Protein AF-A0A4Q2XWN4-F1 (afdb_monomer_lite)

Sequence (61 aa):
MSSFLAPNIERKGRIVRGVSALILLGTAGFLFTIHWVPAIVLTLAGLFVLFEALRGWCVLR

Secondary structure (DSSP, 8-state):
---TTS--S-HHHHHHHHHHHHHHHHHHHHHTTT-HHHHHHHHHHHHHHHHHHHHT--S--

pLDDT: mean 81.34, std 13.07, range [43.44, 93.44]

Radius of gyration: 13.34 Å; chains: 1; bounding box: 25×26×38 Å

Foldseek 3Di:
DPPPLPQPADPVRLVVLLVVLVVLLVVLVVCCVPPPVVSVVSPVVSVVSNVCSVSNHDPPD

Structure (mmCIF, N/CA/C/O backbone):
data_AF-A0A4Q2XWN4-F1
#
_entry.id   AF-A0A4Q2XWN4-F1
#
loop_
_atom_site.group_PDB
_atom_site.id
_atom_site.type_symbol
_atom_site.label_atom_id
_atom_site.label_alt_id
_atom_site.label_comp_id
_atom_site.label_asym_id
_atom_site.label_entity_id
_atom_site.label_seq_id
_atom_site.pdbx_PDB_ins_code
_atom_site.Cartn_x
_atom_site.Cartn_y
_atom_site.Cartn_z
_atom_site.occ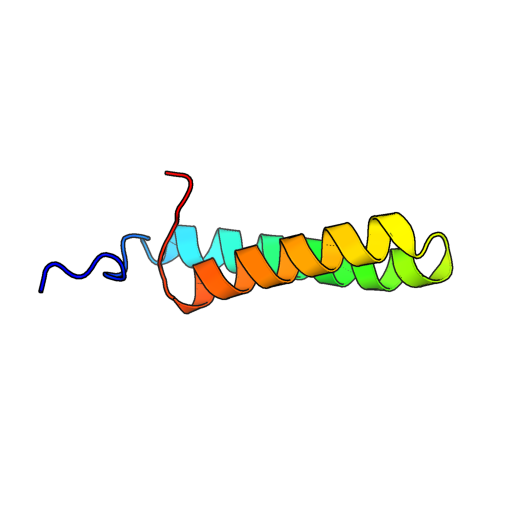upancy
_atom_site.B_iso_or_equiv
_atom_site.auth_seq_id
_atom_site.auth_comp_id
_atom_site.auth_asym_id
_atom_site.auth_atom_id
_atom_site.pdbx_PDB_model_num
ATOM 1 N N . MET A 1 1 ? -8.083 18.789 22.728 1.00 43.44 1 MET A N 1
ATOM 2 C CA . MET A 1 1 ? -7.443 18.427 21.446 1.00 43.44 1 MET A CA 1
ATOM 3 C C . MET A 1 1 ? -8.406 17.513 20.705 1.00 43.44 1 MET A C 1
ATOM 5 O O . MET A 1 1 ? -8.476 16.336 21.035 1.00 43.44 1 MET A O 1
ATOM 9 N N . SER A 1 2 ? -9.236 18.056 19.806 1.00 45.31 2 SER A N 1
ATOM 10 C CA . SER A 1 2 ? -10.134 17.225 18.992 1.00 45.31 2 SER A CA 1
ATOM 11 C C . SER A 1 2 ? -9.286 16.301 18.133 1.00 45.31 2 SER A C 1
ATOM 13 O O . SER A 1 2 ? -8.455 16.756 17.348 1.00 45.31 2 SER A O 1
ATOM 15 N N . SER A 1 3 ? -9.437 15.000 18.356 1.00 54.44 3 SER A N 1
ATOM 16 C CA . SER A 1 3 ? -8.635 13.981 17.698 1.00 54.44 3 SER A CA 1
ATOM 17 C C . SER A 1 3 ? -9.104 13.839 16.252 1.00 54.44 3 SER A C 1
ATOM 19 O O . SER A 1 3 ? -9.977 13.034 15.946 1.00 54.44 3 SER A O 1
ATOM 21 N N . PHE A 1 4 ? -8.505 14.613 15.345 1.00 56.09 4 PHE A N 1
ATOM 22 C CA . PHE A 1 4 ? -8.637 14.417 13.893 1.00 56.09 4 PHE A CA 1
ATOM 23 C C . PHE A 1 4 ? -8.182 13.012 13.440 1.00 56.09 4 PHE A C 1
ATOM 25 O O . PHE A 1 4 ? -8.414 12.625 12.303 1.00 56.09 4 PHE A O 1
ATOM 32 N N . LEU A 1 5 ? -7.558 12.244 14.341 1.00 58.31 5 LEU A N 1
ATOM 33 C CA . LEU A 1 5 ? -7.077 10.875 14.160 1.00 58.31 5 LEU A CA 1
ATOM 34 C C . LEU A 1 5 ? -7.907 9.846 14.951 1.00 58.31 5 LEU A C 1
ATOM 36 O O . LEU A 1 5 ? -7.448 8.723 15.158 1.00 58.31 5 LEU A O 1
ATOM 40 N N . ALA A 1 6 ? -9.096 10.212 15.441 1.00 59.81 6 ALA A N 1
ATOM 41 C CA . ALA A 1 6 ? -9.992 9.250 16.067 1.00 59.81 6 ALA A CA 1
ATOM 42 C C . ALA A 1 6 ? -10.422 8.189 15.034 1.00 59.81 6 ALA A C 1
ATOM 44 O O . ALA A 1 6 ? -10.777 8.546 13.905 1.00 59.81 6 ALA A O 1
ATOM 45 N N . PRO A 1 7 ? -10.388 6.890 15.385 1.00 63.31 7 PRO A N 1
ATOM 46 C CA . PRO A 1 7 ? -10.811 5.837 14.477 1.00 63.31 7 PRO A CA 1
ATOM 47 C C . PRO A 1 7 ? -12.288 6.031 14.114 1.00 63.31 7 PRO A C 1
ATOM 49 O O . PRO A 1 7 ? -13.164 5.932 14.967 1.00 63.31 7 PRO A O 1
ATOM 52 N N . ASN A 1 8 ? -12.544 6.324 12.839 1.00 68.94 8 ASN A N 1
ATOM 53 C CA . ASN A 1 8 ? -13.869 6.626 12.283 1.00 68.94 8 ASN A CA 1
ATOM 54 C C . ASN A 1 8 ? -14.407 5.471 11.415 1.00 68.94 8 ASN A C 1
ATOM 56 O O . ASN A 1 8 ? -15.447 5.592 10.774 1.00 68.94 8 ASN A O 1
ATOM 60 N N . ILE A 1 9 ? -13.673 4.355 11.342 1.00 70.38 9 ILE A N 1
ATOM 61 C CA . ILE A 1 9 ? -14.017 3.211 10.496 1.00 70.38 9 ILE A CA 1
ATOM 62 C C . ILE A 1 9 ? -14.408 1.998 11.346 1.00 70.38 9 ILE A C 1
ATOM 64 O O . ILE A 1 9 ? -13.619 1.494 12.149 1.00 70.38 9 ILE A O 1
ATOM 68 N N . GLU A 1 10 ? -15.602 1.477 11.068 1.00 76.75 10 GLU A N 1
ATOM 69 C CA . GLU A 1 10 ? -16.107 0.179 11.521 1.00 76.75 10 GLU A CA 1
ATOM 70 C C . GLU A 1 10 ? -15.137 -0.969 11.182 1.00 76.75 10 GLU A C 1
ATOM 72 O O . GLU A 1 10 ? -14.479 -0.976 10.139 1.00 76.75 10 GLU A O 1
ATOM 77 N N . ARG A 1 11 ? -15.095 -2.024 12.005 1.00 77.12 11 ARG A N 1
ATOM 78 C CA . ARG A 1 11 ? -14.186 -3.175 11.805 1.00 77.12 11 ARG A CA 1
ATOM 79 C C . ARG A 1 11 ? -14.262 -3.764 10.384 1.00 77.12 11 ARG A C 1
ATOM 81 O O . ARG A 1 11 ? -13.238 -4.157 9.833 1.00 77.12 11 ARG A O 1
ATOM 88 N N . LYS A 1 12 ? -15.452 -3.758 9.770 1.00 79.75 12 LYS A N 1
ATOM 89 C CA . LYS A 1 12 ? -15.682 -4.196 8.381 1.00 79.75 12 LYS A CA 1
ATOM 90 C C . LYS A 1 12 ? -15.002 -3.291 7.348 1.00 79.75 12 LYS A C 1
ATOM 92 O O . LYS A 1 12 ? -14.318 -3.797 6.464 1.00 79.75 12 LYS A O 1
ATOM 97 N N . GLY A 1 13 ? -15.126 -1.968 7.482 1.00 79.62 13 GLY A N 1
ATOM 98 C CA . GLY A 1 13 ? -14.483 -1.011 6.573 1.00 79.62 13 GLY A CA 1
ATOM 99 C C . GLY A 1 13 ? -12.956 -1.083 6.637 1.00 79.62 13 GLY A C 1
ATOM 100 O O . GLY A 1 13 ? -12.280 -0.950 5.619 1.00 79.62 13 GLY A O 1
ATOM 101 N N . ARG A 1 14 ? -12.408 -1.398 7.818 1.00 82.00 14 ARG A N 1
ATOM 102 C CA . ARG A 1 14 ? -10.973 -1.643 7.998 1.00 82.00 14 ARG A CA 1
ATOM 103 C C . ARG A 1 14 ? -10.493 -2.867 7.219 1.00 82.00 14 ARG A C 1
ATOM 105 O O . ARG A 1 14 ? -9.451 -2.805 6.577 1.00 82.00 14 ARG A O 1
ATOM 112 N N . ILE A 1 15 ? -11.254 -3.962 7.265 1.00 83.44 15 ILE A N 1
ATOM 113 C CA . ILE A 1 15 ? -10.915 -5.209 6.565 1.00 83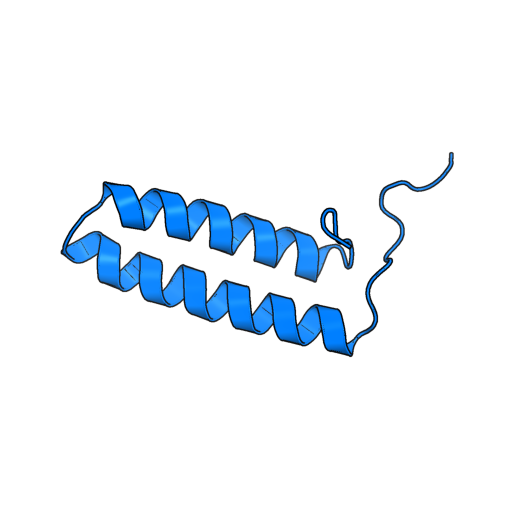.44 15 ILE A CA 1
ATOM 114 C C . ILE A 1 15 ? -10.946 -4.995 5.052 1.00 83.44 15 ILE A C 1
ATOM 116 O O . ILE A 1 15 ? -9.984 -5.354 4.383 1.00 83.44 15 ILE A O 1
ATOM 120 N N . VAL A 1 16 ? -11.993 -4.356 4.518 1.00 86.81 16 VAL A N 1
ATOM 121 C CA . VAL A 1 16 ? -12.098 -4.082 3.072 1.00 86.81 16 VAL A CA 1
ATOM 122 C C . VAL A 1 16 ? -10.905 -3.261 2.576 1.00 86.81 16 VAL A C 1
ATOM 124 O O . VAL A 1 16 ? -10.332 -3.588 1.540 1.00 86.81 16 VAL A O 1
ATOM 127 N N . ARG A 1 17 ? -10.476 -2.249 3.342 1.00 86.06 17 ARG A N 1
ATOM 128 C CA . ARG A 1 17 ? -9.289 -1.444 3.012 1.00 86.06 17 ARG A CA 1
ATOM 129 C C . ARG A 1 17 ? -7.978 -2.211 3.144 1.00 86.06 17 ARG A C 1
ATOM 131 O O . ARG A 1 17 ? -7.092 -2.056 2.315 1.00 86.06 17 ARG A O 1
ATOM 138 N N . GLY A 1 18 ? -7.851 -3.065 4.157 1.00 86.25 18 GLY A N 1
ATOM 139 C CA . GLY A 1 18 ? -6.696 -3.955 4.277 1.00 86.25 18 GLY A CA 1
ATOM 140 C C . GLY A 1 18 ? -6.578 -4.895 3.073 1.00 86.25 18 GLY A C 1
ATOM 141 O O . GLY A 1 18 ? -5.497 -5.049 2.514 1.00 86.25 18 GLY A O 1
ATOM 142 N N . VAL A 1 19 ? -7.701 -5.465 2.623 1.00 90.44 19 VAL A N 1
ATOM 143 C CA . VAL A 1 19 ? -7.750 -6.333 1.438 1.00 90.44 19 VAL A CA 1
ATOM 144 C C . VAL A 1 19 ? -7.422 -5.553 0.163 1.00 90.44 19 VAL A C 1
ATOM 146 O O . VAL A 1 19 ? -6.617 -6.023 -0.638 1.00 90.44 19 VAL A O 1
ATOM 149 N N . SER A 1 20 ? -7.973 -4.349 -0.026 1.00 89.38 20 SER A N 1
ATOM 150 C CA . SER A 1 20 ? -7.657 -3.540 -1.209 1.00 89.38 20 SER A CA 1
ATOM 151 C C . SER A 1 20 ? -6.192 -3.098 -1.243 1.00 89.38 20 SER A C 1
ATOM 153 O O . SER A 1 20 ? -5.580 -3.126 -2.309 1.00 89.38 20 SER A O 1
ATOM 155 N N . ALA A 1 21 ? -5.594 -2.776 -0.093 1.00 91.31 21 ALA A N 1
ATOM 156 C CA . ALA A 1 21 ? -4.168 -2.485 0.004 1.00 91.31 21 ALA A CA 1
ATOM 157 C C . ALA A 1 21 ? -3.299 -3.686 -0.402 1.00 91.31 21 ALA A C 1
ATOM 159 O O . ALA A 1 21 ? -2.339 -3.516 -1.151 1.00 91.31 21 ALA A O 1
ATOM 160 N N . LEU A 1 22 ? -3.651 -4.903 0.031 1.00 91.75 22 LEU A N 1
ATOM 161 C CA . LEU A 1 22 ? -2.940 -6.121 -0.375 1.00 91.75 22 LEU A 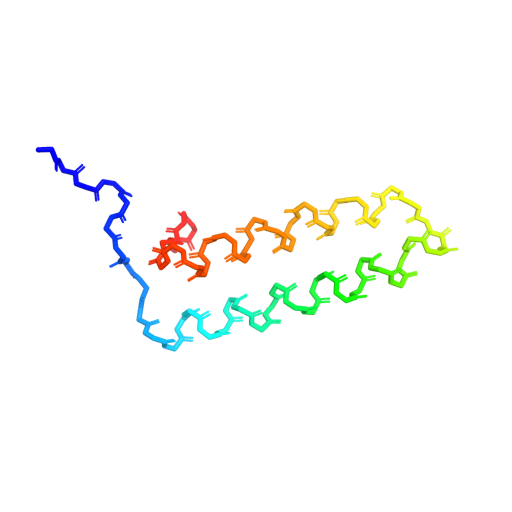CA 1
ATOM 162 C C . LEU A 1 22 ? -3.020 -6.354 -1.888 1.00 91.75 22 LEU A C 1
ATOM 164 O O . LEU A 1 22 ? -2.008 -6.678 -2.506 1.00 91.75 22 LEU A O 1
AT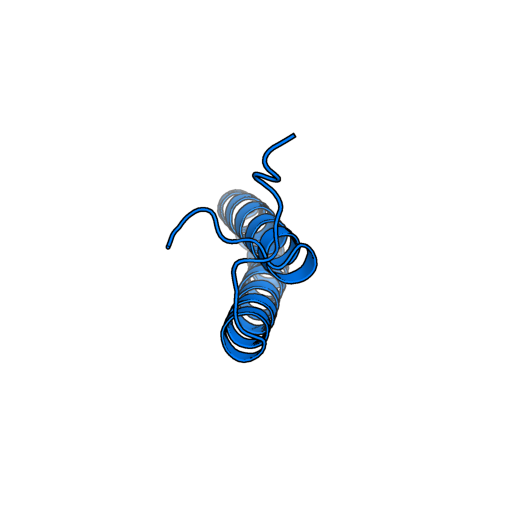OM 168 N N . ILE A 1 23 ? -4.192 -6.143 -2.493 1.00 93.38 23 ILE A N 1
ATOM 169 C CA . ILE A 1 23 ? -4.375 -6.271 -3.947 1.00 93.38 23 ILE A CA 1
ATOM 170 C C . ILE A 1 23 ? -3.527 -5.232 -4.690 1.00 93.38 23 ILE A C 1
ATOM 172 O O . ILE A 1 23 ? -2.834 -5.582 -5.647 1.00 93.38 23 ILE A O 1
ATOM 176 N N . LEU A 1 24 ? -3.539 -3.973 -4.239 1.00 91.25 24 LEU A N 1
ATOM 177 C CA . LEU A 1 24 ? -2.760 -2.889 -4.843 1.00 91.25 24 LEU A CA 1
ATOM 178 C C . LEU A 1 24 ? -1.255 -3.160 -4.769 1.00 91.25 24 LEU A C 1
ATOM 180 O O . LEU A 1 24 ? -0.572 -3.064 -5.786 1.00 91.25 24 LEU A O 1
ATOM 184 N N . LEU A 1 25 ? -0.747 -3.548 -3.597 1.00 91.38 25 LEU A N 1
ATOM 185 C CA . LEU A 1 25 ? 0.674 -3.844 -3.400 1.00 91.38 25 LEU A CA 1
ATOM 186 C C . LEU A 1 25 ? 1.114 -5.103 -4.159 1.00 91.38 25 LEU A C 1
ATOM 188 O O . LEU A 1 25 ? 2.175 -5.100 -4.780 1.00 91.38 25 LEU A O 1
ATOM 192 N N . GLY A 1 26 ? 0.291 -6.156 -4.170 1.00 91.31 26 GLY A N 1
ATOM 193 C CA . GLY A 1 26 ? 0.570 -7.368 -4.944 1.00 91.31 26 GLY A CA 1
ATOM 194 C C . GLY A 1 26 ? 0.625 -7.090 -6.447 1.00 91.31 26 GLY A C 1
ATOM 195 O O . GLY A 1 26 ? 1.562 -7.508 -7.128 1.00 91.31 26 GLY A O 1
ATOM 196 N N . THR A 1 27 ? -0.330 -6.306 -6.955 1.00 91.38 27 THR A N 1
ATOM 197 C CA . THR A 1 27 ? -0.357 -5.892 -8.366 1.00 91.38 27 THR A CA 1
ATOM 198 C C . THR A 1 27 ? 0.832 -4.993 -8.703 1.00 91.38 27 THR A C 1
ATOM 200 O O . THR A 1 27 ? 1.439 -5.156 -9.759 1.00 91.38 27 THR A O 1
ATOM 203 N N . ALA A 1 28 ? 1.216 -4.086 -7.799 1.00 90.94 28 ALA A N 1
ATOM 204 C CA . ALA A 1 28 ? 2.381 -3.225 -7.977 1.00 90.94 28 ALA A CA 1
ATOM 205 C C . ALA A 1 28 ? 3.687 -4.024 -8.097 1.00 90.94 28 ALA A C 1
ATOM 207 O O . ALA A 1 28 ? 4.500 -3.721 -8.967 1.00 90.94 28 ALA A O 1
ATOM 208 N N . GLY A 1 29 ? 3.866 -5.067 -7.278 1.00 88.12 29 GLY A N 1
ATOM 209 C CA . GLY A 1 29 ? 5.037 -5.945 -7.343 1.00 88.12 29 GLY A CA 1
ATOM 210 C C . GLY A 1 29 ? 5.173 -6.646 -8.695 1.00 88.12 29 GLY A C 1
ATOM 211 O O . GLY A 1 29 ? 6.260 -6.674 -9.269 1.00 88.12 29 GLY A O 1
ATOM 212 N N . PHE A 1 30 ? 4.061 -7.137 -9.250 1.00 90.44 30 PHE A N 1
ATOM 213 C CA . PHE A 1 30 ? 4.049 -7.708 -10.598 1.00 90.44 30 PHE A CA 1
ATOM 214 C C . PHE A 1 30 ? 4.352 -6.647 -11.665 1.00 90.44 30 PHE A C 1
ATOM 216 O O . PHE A 1 30 ? 5.214 -6.853 -12.520 1.00 90.44 30 PHE A O 1
ATOM 223 N N . LEU A 1 31 ? 3.711 -5.476 -11.585 1.00 91.69 31 LEU A N 1
ATOM 224 C CA . LEU A 1 31 ? 3.916 -4.384 -12.539 1.00 91.69 31 LEU A CA 1
ATOM 225 C C . LEU A 1 31 ? 5.344 -3.837 -12.537 1.00 91.69 31 LEU A C 1
ATOM 227 O O . LEU A 1 31 ? 5.796 -3.366 -13.577 1.00 91.69 31 LEU A O 1
ATOM 231 N N . PHE A 1 32 ? 6.070 -3.938 -11.422 1.00 89.12 32 PHE A N 1
ATOM 232 C CA . PHE A 1 32 ? 7.464 -3.502 -11.333 1.00 89.12 32 PHE A CA 1
ATOM 233 C C . PHE A 1 32 ? 8.369 -4.220 -12.348 1.00 89.12 32 PHE A C 1
ATOM 235 O O . PHE A 1 32 ? 9.366 -3.656 -12.790 1.00 89.12 32 PHE A O 1
ATOM 242 N N . THR A 1 33 ? 7.988 -5.433 -12.766 1.00 89.69 33 THR A N 1
ATOM 243 C CA . THR A 1 33 ? 8.718 -6.224 -13.771 1.00 89.69 33 THR A CA 1
ATOM 244 C C . THR A 1 33 ? 8.455 -5.789 -15.217 1.00 89.69 33 THR A C 1
ATOM 246 O O . THR A 1 33 ? 9.254 -6.100 -16.094 1.00 89.69 33 THR A O 1
ATOM 249 N N . ILE A 1 34 ? 7.362 -5.058 -15.470 1.00 90.44 34 ILE A N 1
ATOM 250 C CA . ILE A 1 34 ? 6.923 -4.659 -16.817 1.00 90.44 34 ILE A CA 1
ATOM 251 C C . ILE A 1 34 ? 7.098 -3.147 -17.009 1.00 90.44 34 ILE A C 1
ATOM 253 O O . ILE A 1 34 ? 7.745 -2.696 -17.952 1.00 90.44 34 ILE A O 1
ATOM 257 N N . HIS A 1 35 ? 6.538 -2.350 -16.096 1.00 89.94 35 HIS A N 1
ATOM 258 C CA . HIS A 1 35 ? 6.554 -0.892 -16.135 1.00 89.94 35 HIS A CA 1
ATOM 259 C C . HIS A 1 35 ? 6.693 -0.312 -14.720 1.00 89.94 35 HIS A C 1
ATOM 261 O O . HIS A 1 35 ? 5.756 -0.314 -13.921 1.00 89.94 35 HIS A O 1
ATOM 267 N N . TRP A 1 36 ? 7.860 0.266 -14.433 1.00 89.25 36 TRP A N 1
ATOM 268 C CA . TRP A 1 36 ? 8.206 0.793 -13.109 1.00 89.25 36 TRP A CA 1
ATOM 269 C C . TRP A 1 36 ? 7.366 2.012 -12.684 1.00 89.25 36 TRP A C 1
ATOM 271 O O . TRP A 1 36 ? 7.048 2.159 -11.507 1.00 89.25 36 TRP A O 1
ATOM 281 N N . VAL A 1 37 ? 6.949 2.865 -13.625 1.00 91.94 37 VAL A N 1
ATOM 282 C CA . VAL A 1 37 ? 6.158 4.077 -13.329 1.00 91.94 37 VAL A CA 1
ATOM 283 C C . VAL A 1 37 ? 4.797 3.752 -12.686 1.00 91.94 37 VAL A C 1
ATOM 285 O O . VAL A 1 37 ? 4.555 4.201 -11.563 1.00 91.94 37 VAL A O 1
ATOM 288 N N . PRO A 1 38 ? 3.902 2.960 -13.316 1.00 88.62 38 PRO A N 1
ATOM 289 C CA . PRO A 1 38 ? 2.623 2.609 -12.698 1.00 88.62 38 PRO A CA 1
ATOM 290 C C . PRO A 1 38 ? 2.798 1.732 -11.451 1.00 88.62 38 PRO A C 1
ATOM 292 O O . PRO A 1 38 ? 1.979 1.811 -10.536 1.00 88.62 38 PRO A O 1
ATOM 295 N N . ALA A 1 39 ? 3.884 0.955 -11.365 1.00 90.38 39 ALA A N 1
ATOM 296 C CA . ALA A 1 39 ? 4.212 0.187 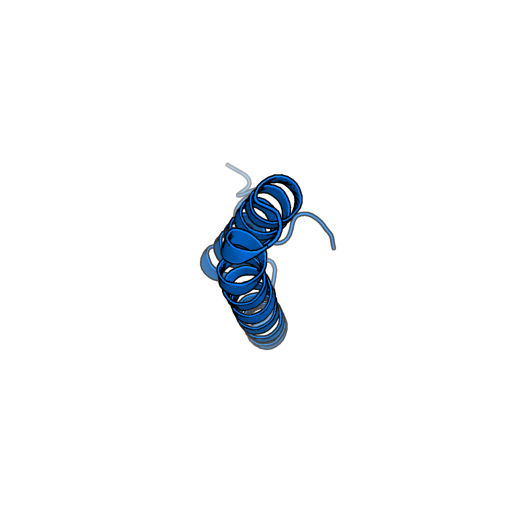-10.169 1.00 90.38 39 ALA A CA 1
ATOM 297 C C . ALA A 1 39 ? 4.461 1.092 -8.950 1.00 90.38 39 ALA A C 1
ATOM 299 O O . ALA A 1 39 ? 3.927 0.829 -7.872 1.00 90.38 39 ALA A O 1
ATOM 300 N N . ILE A 1 40 ? 5.213 2.188 -9.109 1.00 92.19 40 ILE A N 1
ATOM 301 C CA . ILE A 1 40 ? 5.454 3.152 -8.023 1.00 92.19 40 ILE A CA 1
ATOM 302 C C . ILE A 1 40 ? 4.143 3.804 -7.579 1.00 92.19 40 ILE A C 1
ATOM 304 O O . ILE A 1 40 ? 3.870 3.869 -6.382 1.00 92.19 40 ILE A O 1
ATOM 308 N N . VAL A 1 41 ? 3.302 4.236 -8.524 1.00 93.25 41 VAL A N 1
ATOM 309 C CA . VAL A 1 41 ? 2.010 4.868 -8.207 1.00 93.25 41 VAL A CA 1
ATOM 310 C C . VAL A 1 41 ? 1.108 3.913 -7.421 1.00 93.25 41 VAL A C 1
ATOM 312 O O . VAL A 1 41 ? 0.575 4.291 -6.378 1.00 93.25 41 VAL A O 1
ATOM 315 N N . LEU A 1 42 ? 0.981 2.661 -7.870 1.00 91.62 42 LEU A N 1
ATOM 316 C CA . LEU A 1 42 ? 0.197 1.638 -7.172 1.00 91.62 42 LEU A CA 1
ATOM 317 C C . LEU A 1 42 ? 0.781 1.290 -5.802 1.00 91.62 42 LEU A C 1
ATOM 319 O O . LEU A 1 42 ? 0.024 1.066 -4.860 1.00 91.62 42 LEU A O 1
ATOM 323 N N . THR A 1 43 ? 2.108 1.287 -5.669 1.00 92.19 43 THR A N 1
ATOM 324 C CA . THR A 1 43 ? 2.776 1.055 -4.383 1.00 92.19 43 THR A CA 1
ATOM 325 C C . THR A 1 43 ? 2.437 2.161 -3.389 1.00 92.19 43 THR A C 1
ATOM 327 O O . THR A 1 43 ? 2.027 1.873 -2.267 1.00 92.19 43 THR A O 1
ATOM 330 N N . LEU A 1 44 ? 2.546 3.427 -3.803 1.00 93.44 44 LEU A N 1
ATOM 331 C CA . LEU A 1 44 ? 2.203 4.573 -2.957 1.00 93.44 44 LEU A CA 1
ATOM 332 C C . LEU A 1 44 ? 0.717 4.566 -2.578 1.00 93.44 44 LEU A C 1
ATOM 334 O O . LEU A 1 44 ? 0.385 4.768 -1.411 1.00 93.44 44 LEU A O 1
ATOM 338 N N . ALA A 1 45 ? -0.170 4.264 -3.530 1.00 91.50 45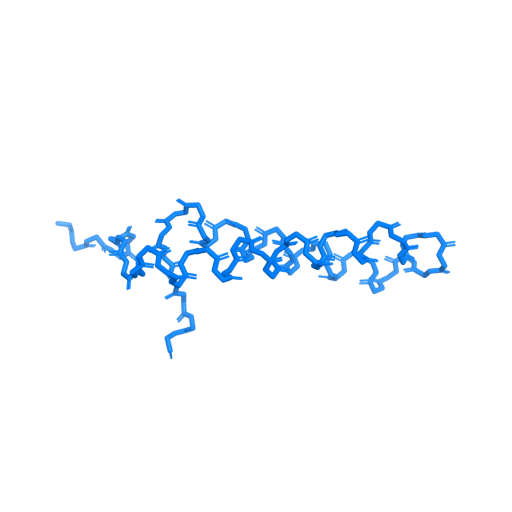 ALA A N 1
ATOM 339 C CA . ALA A 1 45 ? -1.602 4.136 -3.272 1.00 91.50 45 ALA A CA 1
ATOM 340 C C . ALA A 1 45 ? -1.911 2.987 -2.295 1.00 91.50 45 ALA A C 1
ATOM 342 O O . ALA A 1 45 ? -2.665 3.168 -1.339 1.00 91.50 45 ALA A O 1
ATOM 343 N N . GLY A 1 46 ? -1.296 1.818 -2.487 1.00 90.88 46 GLY A N 1
ATOM 344 C CA . GLY A 1 46 ? -1.457 0.658 -1.612 1.00 90.88 46 GLY A CA 1
ATOM 345 C C . GLY A 1 46 ? -0.960 0.920 -0.191 1.00 90.88 46 GLY A C 1
ATOM 346 O O . GLY A 1 46 ? -1.664 0.613 0.770 1.00 90.88 46 GLY A O 1
ATOM 347 N N . LEU A 1 47 ? 0.209 1.554 -0.042 1.00 91.00 47 LEU A N 1
ATOM 348 C CA . LEU A 1 47 ? 0.750 1.960 1.259 1.00 91.00 47 LEU A CA 1
ATOM 349 C C . LEU A 1 47 ? -0.148 2.980 1.960 1.00 91.00 47 LEU A C 1
ATOM 351 O O . LEU A 1 47 ? -0.371 2.869 3.165 1.00 91.00 47 LEU A O 1
ATOM 355 N N . PHE A 1 48 ? -0.693 3.945 1.218 1.00 89.38 48 PHE A N 1
ATOM 356 C CA . PHE A 1 48 ? -1.604 4.942 1.770 1.00 89.38 48 PHE A CA 1
ATOM 357 C C . PHE A 1 48 ? -2.885 4.295 2.314 1.00 89.38 48 PHE A C 1
ATOM 359 O O . PHE A 1 48 ? -3.255 4.523 3.465 1.00 89.38 48 PHE A O 1
ATOM 366 N N . VAL A 1 49 ? -3.517 3.412 1.536 1.00 87.19 49 VAL A N 1
ATOM 367 C CA . VAL A 1 49 ? -4.728 2.695 1.966 1.00 87.19 49 VAL A CA 1
ATOM 368 C C . VAL A 1 49 ? -4.435 1.753 3.141 1.00 87.19 49 VAL A C 1
ATOM 370 O O . VAL A 1 49 ? -5.250 1.640 4.061 1.00 87.19 49 VAL A O 1
ATOM 373 N N . LEU A 1 50 ? -3.260 1.114 3.162 1.00 87.62 50 LEU A N 1
ATOM 374 C CA . LEU A 1 50 ? -2.823 0.292 4.291 1.00 87.62 50 LEU A CA 1
ATOM 375 C C . LEU A 1 50 ? -2.657 1.132 5.561 1.00 87.62 50 LEU A C 1
ATOM 377 O O . LEU A 1 50 ? -3.116 0.733 6.631 1.00 87.62 50 LEU A O 1
ATOM 381 N N . PHE A 1 51 ? -2.040 2.309 5.447 1.00 85.56 51 PHE A N 1
ATOM 382 C CA . PHE A 1 51 ? -1.878 3.243 6.556 1.00 85.56 51 PHE A CA 1
ATOM 383 C C . PHE A 1 51 ? -3.233 3.705 7.106 1.00 85.56 51 PHE A C 1
ATOM 385 O O . PHE A 1 51 ? -3.449 3.660 8.320 1.00 85.56 51 PHE A O 1
ATOM 392 N N . GLU A 1 52 ? -4.176 4.063 6.232 1.00 83.38 52 GLU A N 1
ATOM 393 C CA . GLU A 1 52 ? -5.554 4.392 6.614 1.00 83.38 52 GLU A CA 1
ATOM 394 C C . GLU A 1 52 ? -6.239 3.227 7.357 1.00 83.38 52 GLU A C 1
ATOM 396 O O . GLU A 1 52 ? -6.840 3.417 8.421 1.00 83.38 52 GLU A O 1
ATOM 401 N N . ALA A 1 53 ? -6.090 1.994 6.861 1.00 82.88 53 ALA A N 1
ATOM 402 C CA . ALA A 1 53 ? -6.635 0.802 7.509 1.00 82.88 53 ALA A CA 1
ATOM 403 C C . ALA A 1 53 ? -6.017 0.554 8.900 1.00 82.88 53 ALA A C 1
ATOM 405 O O . ALA A 1 53 ? -6.735 0.281 9.866 1.00 82.88 53 ALA A O 1
ATOM 406 N N . LEU A 1 54 ? -4.696 0.688 9.046 1.00 79.56 54 LEU A N 1
ATOM 407 C CA . LEU A 1 54 ? -4.007 0.488 10.325 1.00 79.56 54 LEU A CA 1
ATOM 408 C C . LEU A 1 54 ? -4.404 1.547 11.358 1.00 79.56 54 LEU A C 1
ATOM 410 O O . LEU A 1 54 ? -4.703 1.214 12.508 1.00 79.56 54 LEU A O 1
ATOM 414 N N . ARG A 1 55 ? -4.480 2.813 10.938 1.00 78.12 55 ARG A N 1
ATOM 415 C CA . ARG A 1 55 ? -4.902 3.930 11.795 1.00 78.12 55 ARG A CA 1
ATOM 416 C C . ARG A 1 55 ? -6.399 3.903 12.109 1.00 78.12 55 ARG A C 1
ATOM 418 O O . ARG A 1 55 ? -6.827 4.563 13.050 1.00 78.12 55 ARG A O 1
ATOM 425 N N . GLY A 1 56 ? -7.192 3.118 11.373 1.00 69.81 56 GLY A N 1
ATOM 426 C CA . GLY A 1 56 ? -8.649 3.080 11.515 1.00 69.81 56 GLY A CA 1
ATOM 427 C C . GLY A 1 56 ? -9.314 4.390 11.099 1.00 69.81 56 GLY A C 1
ATOM 428 O O . GLY A 1 56 ? -10.424 4.680 11.542 1.00 69.81 56 GLY A O 1
ATOM 429 N N . TRP A 1 57 ? -8.623 5.183 10.282 1.00 71.31 57 TRP A N 1
ATOM 430 C CA . TRP A 1 57 ? -9.023 6.517 9.865 1.00 71.31 57 TRP A CA 1
ATOM 431 C C . TRP A 1 57 ? -9.130 6.575 8.345 1.00 71.31 57 TRP A C 1
ATOM 433 O O . TRP A 1 57 ? -8.416 5.875 7.633 1.00 71.31 57 TRP A O 1
ATOM 443 N N . CYS A 1 58 ? -10.079 7.364 7.860 1.00 68.56 58 CYS A N 1
ATOM 444 C CA . CYS A 1 58 ? -10.475 7.418 6.465 1.00 68.56 58 CYS A CA 1
ATOM 445 C C . CYS A 1 58 ? -10.668 8.879 6.078 1.00 68.56 58 CYS A C 1
ATOM 447 O O . CYS A 1 58 ? -11.587 9.518 6.591 1.00 68.56 58 CYS A O 1
ATOM 449 N N . VAL A 1 59 ? -9.824 9.382 5.176 1.00 64.88 59 VAL A N 1
ATOM 450 C CA . VAL A 1 59 ? -9.929 10.748 4.644 1.00 64.88 59 VAL A CA 1
ATOM 451 C C . VAL A 1 59 ? -11.124 10.873 3.693 1.00 64.88 59 VAL A C 1
ATOM 453 O O . VAL A 1 59 ? -11.863 11.851 3.750 1.00 64.88 59 VAL A O 1
ATOM 456 N N . LEU A 1 60 ? -11.347 9.860 2.851 1.00 60.62 60 LEU A N 1
ATOM 457 C CA . LEU A 1 60 ? -12.443 9.794 1.876 1.00 60.62 60 LEU A CA 1
ATOM 458 C C . LEU A 1 60 ? -13.634 9.015 2.452 1.00 60.62 60 LEU A C 1
ATOM 460 O O . LEU A 1 60 ? -13.742 7.807 2.224 1.00 60.62 60 LEU A O 1
ATOM 464 N N . ARG A 1 61 ? -14.468 9.687 3.255 1.00 56.88 61 ARG A N 1
ATOM 465 C CA . ARG A 1 61 ? -15.790 9.176 3.656 1.00 56.88 61 ARG A CA 1
ATOM 466 C C . ARG A 1 61 ? -16.777 9.292 2.502 1.00 56.88 61 ARG A C 1
ATOM 468 O O . ARG A 1 61 ? -16.848 10.396 1.924 1.00 56.88 61 ARG A O 1
#